Protein AF-A0A7Y7H7S5-F1 (afdb_monomer)

pLDDT: mean 79.55, std 15.32, range [30.56, 96.38]

Mean predicted aligned error: 11.28 Å

Nearest PDB structures (foldseek):
  8wqk-assembly3_C  TM=4.161E-01  e=6.673E+00  Porcine epidemic diarrhea virus
  5epw-asse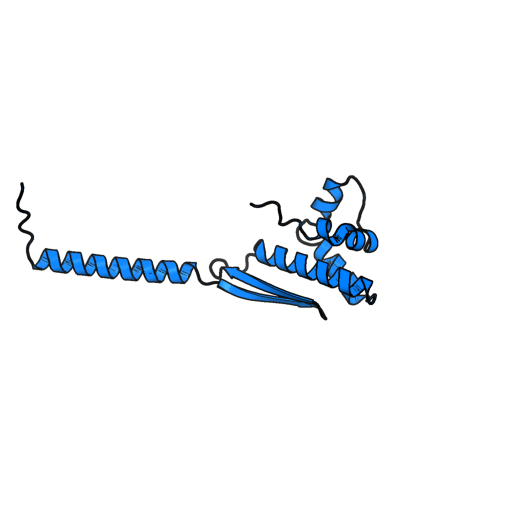mbly1_B  TM=3.275E-01  e=4.172E+00  Human coronavirus NL63
  8wqk-assembly3_E  TM=3.686E-01  e=9.489E+00  Porcine epidemic diarrhea virus

Sequence (132 aa):
MPKIIMNERKWTLTVILLIALGIGIYNLINCINKRSMQTVSFKNCTENYYYSTQWPGMEGDEDHAAKGRLARCLCQSYLQKPDTAISRKIMEIYNSDGRRILFNTSHNKNYNKLDSIIKYRKMAFDTLALYD

Foldseek 3Di:
DDDPPDDPVRVVVVVVVVVVVVVVVVVVVVLQPDWDWDWDDDDPFIFIFTDGPPDPPPPDPRVLLRLLSSLLVLLVVCVVPNDPVSLVSNLVNLPPDCLLVVLCVVPVDRQSDSVSCSVCSCSSRVVSPPDD

Solvent-accessible surface area (backbone atoms only — not comparable to full-atom values): 7833 Å² total; per-residue (Å²): 131,88,78,81,84,69,55,69,74,57,52,53,51,52,52,51,50,53,52,53,50,51,53,51,51,53,55,50,54,58,60,67,67,41,60,44,81,46,76,53,70,58,93,95,29,74,30,76,42,65,44,62,65,83,52,84,87,62,87,43,73,55,55,55,46,38,53,21,53,36,39,44,46,41,44,53,50,34,74,77,51,77,42,75,67,51,52,50,51,41,51,52,60,39,69,36,92,57,35,48,53,58,50,32,68,76,60,86,45,90,54,92,44,68,70,49,39,53,72,41,30,63,72,55,35,51,76,71,80,78,76,129

Secondary structure (DSSP, 8-state):
-------HHHHHHHHHHHHHHHHHHHHHHHHHT-EEEEEEEETTEEEEEEEETTSTT---HHHHHHHHHHHHHHHHHHHHS--HHHHHHHHHHHHSTTHHHHHHHTTTS---SHHHHHHTHHHHH-TTTT--

Structure (mmCIF, N/CA/C/O backbone):
data_AF-A0A7Y7H7S5-F1
#
_entry.id   AF-A0A7Y7H7S5-F1
#
loop_
_atom_site.group_PDB
_atom_site.id
_atom_site.type_symbol
_atom_site.label_atom_id
_atom_site.label_alt_id
_atom_site.label_comp_id
_atom_site.label_asym_id
_atom_site.label_entity_id
_atom_site.label_seq_id
_atom_site.pdbx_PDB_ins_code
_atom_site.Cartn_x
_atom_site.Cartn_y
_atom_site.Cartn_z
_atom_site.occupancy
_atom_site.B_iso_or_equiv
_atom_site.auth_seq_id
_atom_site.auth_comp_id
_atom_site.auth_asym_id
_atom_site.auth_atom_id
_atom_site.pdbx_PDB_model_num
ATOM 1 N N . MET A 1 1 ? 15.977 -7.874 -65.220 1.00 45.06 1 MET A N 1
ATOM 2 C CA . MET A 1 1 ? 16.238 -7.624 -63.784 1.00 45.06 1 MET A CA 1
ATOM 3 C C . MET A 1 1 ? 17.499 -6.779 -63.672 1.00 45.06 1 MET A C 1
ATOM 5 O O . MET A 1 1 ? 18.516 -7.215 -64.202 1.00 45.06 1 MET A O 1
ATOM 9 N N . PRO A 1 2 ? 17.457 -5.566 -63.097 1.00 47.72 2 PRO A N 1
ATOM 10 C CA . PRO A 1 2 ? 18.648 -4.728 -63.000 1.00 47.72 2 PRO A CA 1
ATOM 11 C C . PRO A 1 2 ? 19.670 -5.372 -62.054 1.00 47.72 2 PRO A C 1
ATOM 13 O O . PRO A 1 2 ? 19.378 -5.645 -60.891 1.00 47.72 2 PRO A O 1
ATOM 16 N N . LYS A 1 3 ? 20.872 -5.638 -62.575 1.00 52.44 3 LYS A N 1
ATOM 17 C CA . LYS A 1 3 ? 22.015 -6.133 -61.805 1.00 52.44 3 LYS A CA 1
ATOM 18 C C . LYS A 1 3 ? 22.611 -4.935 -61.070 1.00 52.44 3 LYS A C 1
ATOM 20 O O . LYS A 1 3 ? 23.295 -4.114 -61.677 1.00 52.44 3 LYS A O 1
ATOM 25 N N . ILE A 1 4 ? 22.298 -4.792 -59.786 1.00 62.56 4 ILE A N 1
ATOM 26 C CA . ILE A 1 4 ? 22.869 -3.737 -58.945 1.00 62.56 4 ILE A CA 1
ATOM 27 C C . ILE A 1 4 ? 24.343 -4.093 -58.711 1.00 62.56 4 ILE A C 1
ATOM 29 O O . ILE A 1 4 ? 24.669 -4.881 -57.828 1.00 62.56 4 ILE A O 1
ATOM 33 N N . ILE A 1 5 ? 25.244 -3.559 -59.538 1.00 63.38 5 ILE A N 1
ATOM 34 C CA . ILE A 1 5 ? 26.691 -3.654 -59.315 1.00 63.38 5 ILE A CA 1
ATOM 35 C C . ILE A 1 5 ? 27.044 -2.553 -58.318 1.00 63.38 5 ILE A C 1
ATOM 37 O O . ILE A 1 5 ? 27.295 -1.405 -58.684 1.00 63.38 5 ILE A O 1
ATOM 41 N N . MET A 1 6 ? 26.969 -2.884 -57.031 1.00 59.47 6 MET A N 1
ATOM 42 C CA . MET A 1 6 ? 27.305 -1.952 -55.964 1.00 59.47 6 MET A CA 1
ATOM 43 C C . MET A 1 6 ? 28.796 -2.068 -55.638 1.00 59.47 6 MET A C 1
ATOM 45 O O . MET A 1 6 ? 29.301 -3.161 -55.410 1.00 59.47 6 MET A O 1
ATOM 49 N N . ASN A 1 7 ? 29.504 -0.937 -55.650 1.00 76.06 7 ASN A N 1
ATOM 50 C CA . ASN A 1 7 ? 30.938 -0.866 -55.355 1.00 76.06 7 ASN A CA 1
ATOM 51 C C . ASN A 1 7 ? 31.226 -1.472 -53.965 1.00 76.06 7 ASN A C 1
ATOM 53 O O . ASN A 1 7 ? 30.544 -1.117 -53.003 1.00 76.06 7 ASN A O 1
ATOM 57 N N . GLU A 1 8 ? 32.231 -2.344 -53.851 1.00 73.88 8 GLU A N 1
ATOM 58 C CA . GLU A 1 8 ? 32.590 -3.058 -52.613 1.00 73.88 8 GLU A CA 1
ATOM 59 C C . GLU A 1 8 ? 32.760 -2.114 -51.413 1.00 73.88 8 GLU A C 1
ATOM 61 O O . GLU A 1 8 ? 32.308 -2.423 -50.312 1.00 73.88 8 GLU A O 1
ATOM 66 N N . ARG A 1 9 ? 33.313 -0.910 -51.634 1.00 76.56 9 ARG A N 1
ATOM 67 C CA . ARG A 1 9 ? 33.439 0.131 -50.594 1.00 76.56 9 ARG A CA 1
ATOM 68 C C . ARG A 1 9 ? 32.094 0.695 -50.127 1.00 76.56 9 ARG A C 1
ATOM 70 O O . ARG A 1 9 ? 31.958 1.086 -48.976 1.00 76.56 9 ARG A O 1
ATOM 77 N N . LYS A 1 10 ? 31.096 0.767 -51.011 1.00 79.06 10 LYS A N 1
ATOM 78 C CA . LYS A 1 10 ? 29.740 1.220 -50.659 1.00 79.06 10 LYS A CA 1
ATOM 79 C C . LYS A 1 10 ? 28.991 0.130 -49.894 1.00 79.06 10 LYS A C 1
ATOM 81 O O . LYS A 1 10 ? 28.303 0.446 -48.934 1.00 79.06 10 LYS A O 1
ATOM 86 N N . TRP A 1 11 ? 29.174 -1.137 -50.274 1.00 81.75 11 TRP A N 1
ATOM 87 C CA . TRP A 1 11 ? 28.541 -2.273 -49.600 1.00 81.75 11 TRP A CA 1
ATOM 88 C C . TRP A 1 11 ? 29.066 -2.461 -48.172 1.00 81.75 11 TRP A C 1
ATOM 90 O O . TRP A 1 11 ? 28.271 -2.588 -47.243 1.00 81.75 11 TRP A O 1
ATOM 100 N N . THR A 1 12 ? 30.384 -2.375 -47.968 1.00 85.50 12 THR A N 1
ATOM 101 C CA . THR A 1 12 ? 30.979 -2.433 -46.621 1.00 85.50 12 THR A CA 1
ATOM 102 C C . THR A 1 12 ? 30.502 -1.290 -45.726 1.00 85.50 12 THR A C 1
ATOM 104 O O . THR A 1 12 ? 30.137 -1.536 -44.578 1.00 85.50 12 THR A O 1
ATOM 107 N N . LEU A 1 13 ? 30.405 -0.062 -46.248 1.00 87.31 13 LEU A N 1
ATOM 108 C CA . LEU A 1 13 ? 29.851 1.075 -45.503 1.00 87.31 13 LEU A CA 1
ATOM 109 C C . LEU A 1 13 ? 28.378 0.869 -45.120 1.00 87.31 13 LEU A C 1
ATOM 111 O O . LEU A 1 13 ? 28.003 1.155 -43.984 1.00 87.31 13 LEU A O 1
ATOM 115 N N . THR A 1 14 ? 27.550 0.341 -46.026 1.00 87.50 14 THR A N 1
ATOM 116 C CA . THR A 1 14 ? 26.144 0.030 -45.724 1.00 87.50 14 THR A CA 1
ATOM 117 C C . THR A 1 14 ? 26.024 -1.018 -44.618 1.00 87.50 14 THR A C 1
ATOM 119 O O . THR A 1 14 ? 25.224 -0.843 -43.702 1.00 87.50 14 THR A O 1
ATOM 122 N N . VAL A 1 15 ? 26.838 -2.077 -44.654 1.00 89.75 15 VAL A N 1
ATOM 123 C CA . VAL A 1 15 ? 26.828 -3.128 -43.624 1.00 89.75 15 VAL A CA 1
ATOM 124 C C . VAL A 1 15 ? 27.263 -2.577 -42.261 1.00 89.75 15 VAL A C 1
ATOM 126 O O . VAL A 1 15 ? 26.596 -2.839 -41.262 1.00 89.75 15 VAL A O 1
ATOM 129 N N . ILE A 1 16 ? 28.320 -1.760 -42.208 1.00 91.25 16 ILE A N 1
ATOM 130 C CA . ILE A 1 16 ? 28.782 -1.127 -40.959 1.00 91.25 16 ILE A CA 1
ATOM 131 C C . ILE A 1 16 ? 27.695 -0.217 -40.370 1.00 91.25 16 ILE A C 1
ATOM 133 O O . ILE A 1 16 ? 27.451 -0.257 -39.164 1.00 91.25 16 ILE A O 1
ATOM 137 N N . LEU A 1 17 ? 27.006 0.563 -41.210 1.00 92.00 17 LEU A N 1
ATOM 138 C CA . LEU A 1 17 ? 25.916 1.436 -40.771 1.00 92.00 17 LEU A CA 1
ATOM 139 C C . LEU A 1 17 ? 24.754 0.634 -40.162 1.00 92.00 17 LEU A C 1
ATOM 141 O O . LEU A 1 17 ? 24.225 1.013 -39.119 1.00 92.00 17 LEU A O 1
ATOM 145 N N . LEU A 1 18 ? 24.383 -0.492 -40.781 1.00 91.19 18 LEU A N 1
ATOM 146 C CA . LEU A 1 18 ? 23.328 -1.375 -40.273 1.00 91.19 18 LEU A CA 1
ATOM 147 C C . LEU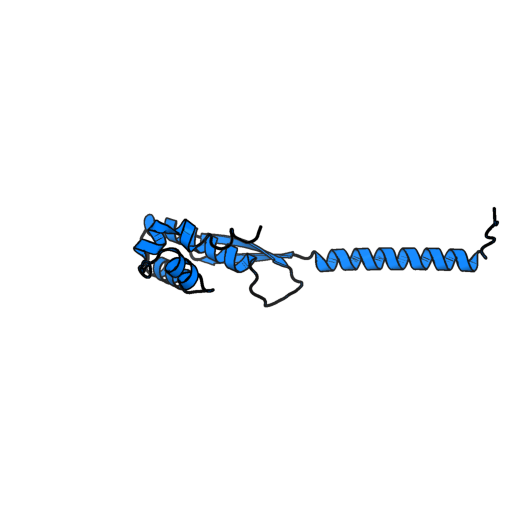 A 1 18 ? 23.705 -2.006 -38.929 1.00 91.19 18 LEU A C 1
ATOM 149 O O . LEU A 1 18 ? 22.868 -2.067 -38.030 1.00 91.19 18 LEU A O 1
ATOM 153 N N . ILE A 1 19 ? 24.962 -2.424 -38.763 1.00 92.25 19 ILE A N 1
ATOM 154 C CA . ILE A 1 19 ? 25.462 -2.966 -37.492 1.00 92.25 19 ILE A CA 1
ATOM 155 C C . ILE A 1 19 ? 25.431 -1.888 -36.402 1.00 92.25 19 ILE A C 1
ATOM 157 O O . ILE A 1 19 ? 24.930 -2.136 -35.306 1.00 92.25 19 ILE A O 1
ATOM 161 N N . ALA A 1 20 ? 25.908 -0.677 -36.704 1.00 93.06 20 A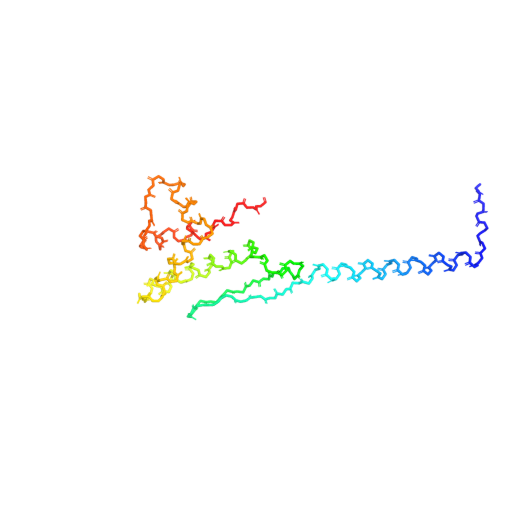LA A N 1
ATOM 162 C CA . ALA A 1 20 ? 25.895 0.439 -35.761 1.00 93.06 20 ALA A CA 1
ATOM 163 C C . ALA A 1 20 ? 24.464 0.816 -35.334 1.00 93.06 20 ALA A C 1
ATOM 165 O O . ALA A 1 20 ? 24.208 1.018 -34.147 1.00 93.06 20 ALA A O 1
ATOM 166 N N . LEU A 1 21 ? 23.518 0.840 -36.279 1.00 92.38 21 LEU A N 1
ATOM 167 C CA . LEU A 1 21 ? 22.097 1.060 -35.998 1.00 92.38 21 LEU A CA 1
ATOM 168 C C . LEU A 1 21 ? 21.507 -0.053 -35.126 1.00 92.38 21 LEU A C 1
ATOM 170 O O . LEU A 1 21 ? 20.815 0.245 -34.155 1.00 92.38 21 LEU A O 1
ATOM 174 N N . GLY A 1 22 ? 21.813 -1.318 -35.422 1.00 91.69 22 GLY A N 1
ATOM 175 C CA . GLY A 1 22 ? 21.355 -2.458 -34.625 1.00 91.69 22 GLY A CA 1
ATOM 176 C C . GLY A 1 22 ? 21.836 -2.391 -33.173 1.00 91.69 22 GLY A C 1
ATOM 177 O O . GLY A 1 22 ? 21.038 -2.547 -32.249 1.00 91.69 22 GLY A O 1
ATOM 178 N N . ILE A 1 23 ? 23.119 -2.079 -32.961 1.00 92.25 23 ILE A N 1
ATOM 179 C CA . ILE A 1 23 ? 23.701 -1.898 -31.620 1.00 92.25 23 ILE A CA 1
ATOM 180 C C . ILE A 1 23 ? 23.064 -0.699 -30.905 1.00 92.25 23 ILE A C 1
ATOM 182 O O . ILE A 1 23 ? 22.749 -0.782 -29.716 1.00 92.25 23 ILE A O 1
ATOM 186 N N . GLY A 1 24 ? 22.843 0.408 -31.620 1.00 89.69 24 GLY A N 1
ATOM 187 C CA . GLY A 1 24 ? 22.181 1.596 -31.081 1.00 89.69 24 GLY A CA 1
ATOM 188 C C . GLY A 1 24 ? 20.764 1.301 -30.587 1.00 8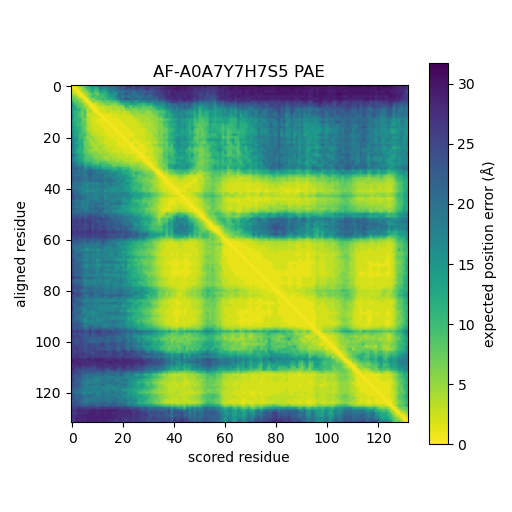9.69 24 GLY A C 1
ATOM 189 O O . GLY A 1 24 ? 20.432 1.627 -29.448 1.00 89.69 24 GLY A O 1
ATOM 190 N N . ILE A 1 25 ? 19.954 0.621 -31.403 1.00 86.94 25 ILE A N 1
ATOM 191 C CA . ILE A 1 25 ? 18.578 0.233 -31.056 1.00 86.94 25 ILE A CA 1
ATOM 192 C C . ILE A 1 25 ? 18.570 -0.738 -29.868 1.00 86.94 25 ILE A C 1
ATOM 194 O O . ILE A 1 25 ? 17.794 -0.550 -28.933 1.00 86.94 25 ILE A O 1
ATOM 198 N N . TYR A 1 26 ? 19.456 -1.737 -29.859 1.00 86.06 26 TYR A N 1
ATOM 199 C CA . TYR A 1 26 ? 19.559 -2.699 -28.759 1.00 86.06 26 TYR A CA 1
ATOM 200 C C . TYR A 1 26 ? 19.875 -2.019 -27.417 1.00 86.06 26 TYR A C 1
ATOM 202 O O . TYR A 1 26 ? 19.201 -2.262 -26.412 1.00 86.06 26 TYR A O 1
ATOM 210 N N . ASN A 1 27 ? 20.857 -1.114 -27.402 1.00 83.44 27 ASN A N 1
ATOM 211 C CA . ASN A 1 27 ? 21.211 -0.363 -26.198 1.00 83.44 27 ASN A CA 1
ATOM 212 C C . ASN A 1 27 ? 20.088 0.585 -25.752 1.00 83.44 27 ASN A C 1
ATOM 214 O O . ASN A 1 27 ? 19.857 0.730 -24.551 1.00 83.44 27 ASN A O 1
ATOM 218 N N . LEU A 1 28 ? 19.361 1.191 -26.697 1.00 76.12 28 LEU A N 1
ATOM 219 C CA . LEU A 1 28 ? 18.217 2.054 -26.403 1.00 76.12 28 LEU A CA 1
ATOM 220 C C . LEU A 1 28 ? 17.083 1.270 -25.719 1.00 76.12 28 LEU A C 1
ATOM 222 O O . LEU A 1 28 ? 16.600 1.694 -24.671 1.00 76.12 28 LEU A O 1
ATOM 226 N N . ILE A 1 29 ? 16.711 0.100 -26.253 1.00 76.31 29 ILE A N 1
ATOM 227 C CA . ILE A 1 29 ? 15.673 -0.774 -25.676 1.00 76.31 29 ILE A CA 1
ATOM 228 C C . ILE A 1 29 ? 16.057 -1.212 -24.257 1.00 76.31 29 ILE A C 1
ATOM 230 O O . ILE A 1 29 ? 15.237 -1.145 -23.339 1.00 76.31 29 ILE A O 1
ATOM 234 N N . ASN A 1 30 ? 17.314 -1.609 -24.044 1.00 76.31 30 ASN A N 1
ATOM 235 C CA . ASN A 1 30 ? 17.788 -2.007 -22.719 1.00 76.31 30 ASN A CA 1
ATOM 236 C C . ASN A 1 30 ? 17.817 -0.849 -21.716 1.00 76.31 30 ASN A C 1
ATOM 238 O O . ASN A 1 30 ? 17.652 -1.085 -20.523 1.00 76.31 30 ASN A O 1
ATOM 242 N N . CYS A 1 31 ? 18.021 0.389 -22.168 1.00 67.31 31 CYS A N 1
ATOM 243 C CA . CYS A 1 31 ? 17.960 1.561 -21.298 1.00 67.31 31 CYS A CA 1
ATOM 244 C C . CYS A 1 31 ? 16.514 1.881 -20.882 1.00 67.31 31 CYS A C 1
ATOM 246 O O . CYS A 1 31 ? 16.262 2.137 -19.707 1.00 67.31 31 CYS A O 1
ATOM 248 N N . ILE A 1 32 ? 15.563 1.787 -21.822 1.00 64.56 32 ILE A N 1
ATOM 249 C CA . ILE A 1 32 ? 14.130 2.036 -21.583 1.00 64.56 32 ILE A CA 1
ATOM 250 C C . ILE A 1 32 ? 13.536 1.012 -20.604 1.00 64.56 32 ILE A C 1
ATOM 252 O O . ILE A 1 32 ? 12.722 1.358 -19.755 1.00 64.56 32 ILE A O 1
ATOM 256 N N . ASN A 1 33 ? 13.977 -0.245 -20.669 1.00 65.31 33 ASN A N 1
ATOM 257 C CA . ASN A 1 33 ? 13.418 -1.324 -19.851 1.00 65.31 33 ASN A CA 1
ATOM 258 C C . ASN A 1 33 ? 14.053 -1.470 -18.460 1.00 65.31 33 ASN A C 1
ATOM 260 O O . ASN A 1 33 ? 13.735 -2.424 -17.743 1.00 65.31 33 ASN A O 1
ATOM 264 N N . LYS A 1 34 ? 14.942 -0.559 -18.041 1.00 67.31 34 LYS A N 1
ATOM 265 C CA . LYS A 1 34 ? 15.497 -0.609 -16.685 1.00 67.31 34 LYS A CA 1
ATOM 266 C C . LYS A 1 34 ? 14.406 -0.296 -15.665 1.00 67.31 34 LYS A C 1
ATOM 268 O O . LYS A 1 34 ? 13.916 0.824 -15.546 1.00 67.31 34 LYS A O 1
ATOM 273 N N . ARG A 1 35 ? 14.037 -1.321 -14.902 1.00 70.69 35 ARG A N 1
ATOM 274 C CA . ARG A 1 35 ? 13.169 -1.199 -13.734 1.00 70.69 35 ARG A CA 1
ATOM 275 C C . ARG A 1 35 ? 14.014 -1.327 -12.481 1.00 70.69 35 ARG A C 1
ATOM 277 O O . ARG A 1 35 ? 14.831 -2.240 -12.377 1.00 70.69 35 ARG A O 1
ATOM 284 N N . SER A 1 36 ? 13.804 -0.424 -11.533 1.00 75.50 36 SER A N 1
ATOM 285 C CA . SER A 1 36 ? 14.376 -0.545 -10.197 1.00 75.50 36 SER A CA 1
ATOM 286 C C . SER A 1 36 ? 13.336 -1.152 -9.276 1.00 75.50 36 SER A C 1
ATOM 288 O O . SER A 1 36 ? 12.168 -0.769 -9.316 1.00 75.50 36 SER A O 1
ATOM 290 N N . MET A 1 37 ? 13.768 -2.081 -8.431 1.00 83.31 37 MET A N 1
ATOM 291 C CA . MET A 1 37 ? 12.947 -2.545 -7.324 1.00 83.31 37 MET A CA 1
ATOM 292 C C . MET A 1 37 ? 12.919 -1.456 -6.253 1.00 83.31 37 MET A C 1
ATOM 294 O O . MET A 1 37 ? 13.955 -0.879 -5.921 1.00 83.31 37 MET A O 1
ATOM 298 N N . GLN A 1 38 ? 11.731 -1.179 -5.742 1.00 84.38 38 GLN A N 1
ATOM 299 C CA . GLN A 1 38 ? 11.471 -0.304 -4.613 1.00 84.38 38 GLN A CA 1
ATOM 300 C C . GLN A 1 38 ? 10.709 -1.085 -3.549 1.00 84.38 38 GLN A C 1
ATOM 302 O O . GLN A 1 38 ? 9.979 -2.039 -3.843 1.00 84.38 38 GLN A O 1
ATOM 307 N N . THR A 1 39 ? 10.881 -0.664 -2.303 1.00 88.75 39 THR A N 1
ATOM 308 C CA . THR A 1 39 ? 10.251 -1.296 -1.150 1.00 88.75 39 THR A CA 1
ATOM 309 C C . THR A 1 39 ? 9.575 -0.232 -0.309 1.00 88.75 39 THR A C 1
ATOM 311 O O . THR A 1 39 ? 10.208 0.725 0.132 1.00 88.75 39 THR A O 1
ATOM 314 N N . VAL A 1 40 ? 8.292 -0.435 -0.037 1.00 89.25 40 VAL A N 1
ATOM 315 C CA . VAL A 1 40 ? 7.530 0.331 0.945 1.00 89.25 40 VAL A CA 1
ATOM 316 C C . VAL A 1 40 ? 7.228 -0.596 2.113 1.00 89.25 40 VAL A C 1
ATOM 318 O O . VAL A 1 40 ? 6.641 -1.662 1.943 1.00 89.25 40 VAL A O 1
ATOM 321 N N . SER A 1 41 ? 7.642 -0.205 3.316 1.00 94.19 41 SER A N 1
ATOM 322 C CA . SER A 1 41 ? 7.462 -1.019 4.514 1.00 94.19 41 SER A CA 1
ATOM 323 C C . SER A 1 41 ? 7.000 -0.193 5.706 1.00 94.19 41 SER A C 1
ATOM 325 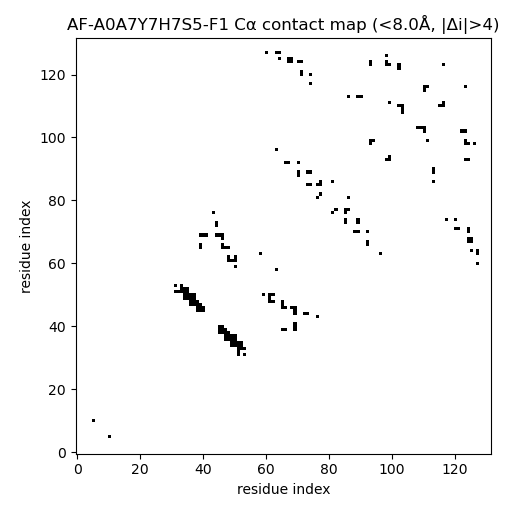O O . SER A 1 41 ? 7.310 0.990 5.855 1.00 94.19 41 SER A O 1
ATOM 327 N N . PHE A 1 42 ? 6.218 -0.836 6.566 1.00 96.25 42 PHE A N 1
ATOM 328 C CA . PHE A 1 42 ? 5.828 -0.301 7.858 1.00 96.25 42 PHE A CA 1
ATOM 329 C C . PHE A 1 42 ? 5.501 -1.450 8.813 1.00 96.25 42 PHE A C 1
ATOM 331 O O . PHE A 1 42 ? 4.582 -2.237 8.575 1.00 96.25 42 PHE A O 1
ATOM 338 N N . LYS A 1 43 ? 6.237 -1.527 9.927 1.00 93.31 43 LYS A N 1
ATOM 339 C CA . LYS A 1 43 ? 6.146 -2.624 10.904 1.00 93.31 43 LYS A CA 1
ATOM 340 C C . LYS A 1 43 ? 6.294 -4.000 10.242 1.00 93.31 43 LYS A C 1
ATOM 342 O O . LYS A 1 43 ? 7.342 -4.291 9.687 1.00 93.31 43 LYS A O 1
ATOM 347 N N . ASN A 1 44 ? 5.268 -4.843 10.338 1.00 92.00 44 ASN A N 1
ATOM 348 C CA . ASN A 1 44 ? 5.242 -6.206 9.817 1.00 92.00 44 ASN A CA 1
ATOM 349 C C . ASN A 1 44 ? 4.719 -6.301 8.376 1.00 92.00 44 ASN A C 1
ATOM 351 O O . ASN A 1 44 ? 4.575 -7.406 7.865 1.00 92.00 44 ASN A O 1
ATOM 355 N N . CYS A 1 45 ? 4.422 -5.169 7.736 1.00 94.69 45 CYS A N 1
ATOM 356 C CA . CYS A 1 45 ? 3.949 -5.118 6.361 1.00 94.69 45 CYS A CA 1
ATOM 357 C C . CYS A 1 45 ? 5.044 -4.556 5.458 1.00 94.69 45 CYS A C 1
ATOM 359 O O . CYS A 1 45 ? 5.547 -3.458 5.703 1.00 94.69 45 CYS A O 1
ATOM 361 N N . THR A 1 46 ? 5.381 -5.298 4.407 1.00 93.94 46 THR A N 1
ATOM 362 C CA . THR A 1 46 ? 6.394 -4.923 3.418 1.00 93.94 46 THR A CA 1
ATOM 363 C C . THR A 1 46 ? 5.864 -5.254 2.037 1.00 93.94 46 THR A C 1
ATOM 365 O O . THR A 1 46 ? 5.472 -6.388 1.780 1.00 93.94 46 THR A O 1
ATOM 368 N N . GLU A 1 47 ? 5.880 -4.268 1.154 1.00 89.00 47 GLU A N 1
ATOM 369 C CA . GLU A 1 47 ? 5.469 -4.390 -0.235 1.00 89.00 47 GLU A CA 1
ATOM 370 C C . GLU A 1 47 ? 6.633 -4.005 -1.131 1.00 89.00 47 GLU A C 1
ATOM 372 O O . GLU A 1 47 ? 7.256 -2.955 -0.960 1.00 89.00 47 GLU A O 1
ATOM 377 N N . ASN A 1 48 ? 6.902 -4.857 -2.111 1.00 86.94 48 ASN A N 1
ATOM 378 C CA . ASN A 1 48 ? 7.876 -4.580 -3.147 1.00 86.94 48 ASN A CA 1
ATOM 379 C C . ASN A 1 48 ? 7.140 -4.223 -4.433 1.00 86.94 48 ASN A C 1
ATOM 381 O O . ASN A 1 48 ? 6.110 -4.818 -4.760 1.00 86.94 48 ASN A O 1
ATOM 385 N N . TYR A 1 49 ? 7.677 -3.268 -5.175 1.00 83.00 49 TYR A N 1
ATOM 386 C CA . TYR A 1 49 ? 7.193 -2.931 -6.504 1.00 83.00 49 TYR A CA 1
ATOM 387 C C . TYR A 1 49 ? 8.368 -2.566 -7.399 1.00 83.00 49 TYR A C 1
ATOM 389 O O . TYR A 1 49 ? 9.439 -2.189 -6.932 1.00 83.00 49 TYR A O 1
ATOM 397 N N . TYR A 1 50 ? 8.180 -2.738 -8.697 1.00 76.69 50 TYR A N 1
ATOM 398 C CA . TYR A 1 50 ? 9.136 -2.278 -9.689 1.00 76.69 50 TYR A CA 1
ATOM 399 C C . TYR A 1 50 ? 8.636 -0.957 -10.228 1.00 76.69 50 TYR A C 1
ATOM 401 O O . TYR A 1 50 ? 7.437 -0.822 -10.430 1.00 76.69 50 TYR A O 1
ATOM 409 N N . TYR A 1 51 ? 9.548 -0.022 -10.452 1.00 73.50 51 TYR A N 1
ATOM 410 C CA . TYR A 1 51 ? 9.234 1.250 -11.077 1.00 73.50 51 TYR A CA 1
ATOM 411 C C . TYR A 1 51 ? 10.249 1.563 -12.180 1.00 73.50 51 TYR A C 1
ATOM 413 O O . TYR A 1 51 ? 11.436 1.219 -12.077 1.00 73.50 51 TYR A O 1
ATOM 421 N N . SER A 1 52 ? 9.765 2.156 -13.273 1.00 63.38 52 SER A N 1
ATOM 422 C CA . SER A 1 52 ? 10.598 2.515 -14.424 1.00 63.38 52 SER A CA 1
ATOM 423 C C . SER A 1 52 ? 11.573 3.628 -14.059 1.00 63.38 52 SER A C 1
ATOM 425 O O . SER A 1 52 ? 11.156 4.745 -13.775 1.00 63.38 52 SER A O 1
ATOM 427 N N . THR A 1 53 ? 12.884 3.386 -14.165 1.00 61.25 53 THR A N 1
ATOM 428 C CA . THR A 1 53 ? 13.903 4.418 -13.888 1.00 61.25 53 THR A CA 1
ATOM 429 C C . THR A 1 53 ? 13.915 5.555 -14.913 1.00 61.25 53 THR A C 1
ATOM 431 O O . THR A 1 53 ? 14.757 6.444 -14.824 1.00 61.25 53 THR A O 1
ATOM 434 N N . GLN A 1 54 ? 13.029 5.520 -15.912 1.00 56.34 54 GLN A N 1
ATOM 435 C CA . GLN A 1 54 ? 12.935 6.526 -16.963 1.00 56.34 54 GLN A CA 1
ATOM 436 C C . GLN A 1 54 ? 12.387 7.872 -16.455 1.00 56.34 54 GLN A C 1
ATOM 438 O O . GLN A 1 54 ? 12.691 8.898 -17.057 1.00 56.34 54 GLN A O 1
ATOM 443 N N . TRP A 1 55 ? 11.642 7.894 -15.340 1.00 58.75 55 TRP A N 1
ATOM 444 C CA . TRP A 1 55 ? 10.979 9.110 -14.832 1.00 58.75 55 TRP A CA 1
ATOM 445 C C . TRP A 1 55 ? 11.223 9.369 -13.334 1.00 58.75 55 TRP A C 1
ATOM 447 O O . TRP A 1 55 ? 10.263 9.334 -12.554 1.00 58.75 55 TRP A O 1
ATOM 457 N N . PRO A 1 56 ? 12.488 9.519 -12.878 1.00 53.53 56 PRO A N 1
ATOM 458 C CA . PRO A 1 56 ? 12.838 9.646 -11.456 1.00 53.53 56 PRO A CA 1
ATOM 459 C C . PRO A 1 56 ? 12.069 10.790 -10.794 1.00 53.53 56 PRO A C 1
ATOM 461 O O . PRO A 1 56 ? 12.189 11.938 -11.209 1.00 53.53 56 PRO A O 1
ATOM 464 N N . GLY A 1 57 ? 11.275 10.468 -9.768 1.00 54.28 57 GLY A N 1
ATOM 465 C CA . GLY A 1 57 ? 10.524 11.447 -8.973 1.00 54.28 57 GLY A CA 1
ATOM 466 C C . GLY A 1 57 ? 9.056 11.658 -9.359 1.00 54.28 57 GLY A C 1
ATOM 467 O O . GLY A 1 57 ? 8.376 12.411 -8.668 1.00 54.28 57 GLY A O 1
ATOM 468 N N . MET A 1 58 ? 8.535 10.990 -10.394 1.00 55.91 58 MET A N 1
ATOM 469 C CA . MET A 1 58 ? 7.084 10.811 -10.521 1.00 55.91 58 MET A CA 1
ATOM 470 C C . MET A 1 58 ? 6.663 9.625 -9.650 1.00 55.91 58 MET A C 1
ATOM 472 O O . MET A 1 58 ? 7.036 8.490 -9.949 1.00 55.91 58 MET A O 1
ATOM 476 N N . GLU A 1 59 ? 5.907 9.879 -8.574 1.00 60.91 59 GLU A N 1
ATOM 477 C CA . GLU A 1 59 ? 5.124 8.820 -7.923 1.00 60.91 59 GLU A CA 1
ATOM 478 C C . GLU A 1 59 ? 4.171 8.259 -8.986 1.00 60.91 59 GLU A C 1
ATOM 480 O O . GLU A 1 59 ? 3.245 8.933 -9.429 1.00 60.91 59 GLU A O 1
ATOM 485 N N . GLY A 1 60 ? 4.494 7.073 -9.499 1.00 66.69 60 GLY A N 1
ATOM 486 C CA . GLY A 1 60 ? 3.684 6.393 -10.499 1.00 66.69 60 GLY A CA 1
ATOM 487 C C . GLY A 1 60 ? 2.562 5.588 -9.854 1.00 66.69 60 GLY A C 1
ATOM 488 O O . GLY A 1 60 ? 2.588 5.288 -8.657 1.00 66.69 60 GLY A O 1
ATOM 489 N N . ASP A 1 61 ? 1.619 5.143 -10.680 1.00 74.75 61 ASP A N 1
ATOM 490 C CA . ASP A 1 61 ? 0.516 4.257 -10.284 1.00 74.75 61 ASP A CA 1
ATOM 491 C C .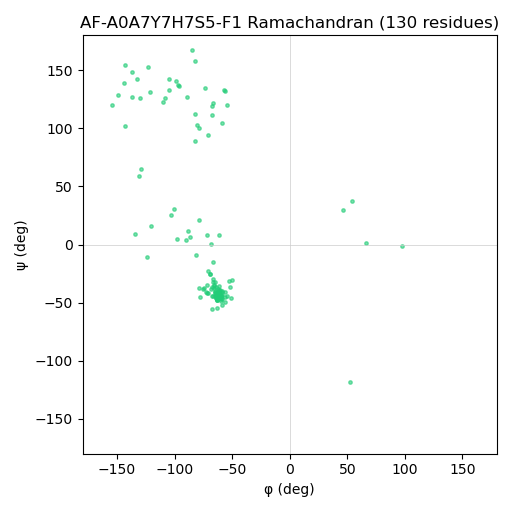 ASP A 1 61 ? 0.990 3.014 -9.509 1.00 74.75 61 ASP A C 1
ATOM 493 O O . ASP A 1 61 ? 0.299 2.523 -8.617 1.00 74.75 61 ASP A O 1
ATOM 497 N N . GLU A 1 62 ? 2.203 2.533 -9.789 1.00 79.38 62 GLU A N 1
ATOM 498 C CA . GLU A 1 62 ? 2.844 1.404 -9.108 1.00 79.38 62 GLU A CA 1
ATOM 499 C C . GLU A 1 62 ? 3.133 1.683 -7.621 1.00 79.38 62 GLU A C 1
ATOM 501 O O . GLU A 1 62 ? 2.902 0.807 -6.779 1.00 79.38 62 GLU A O 1
ATOM 506 N N . ASP A 1 63 ? 3.582 2.897 -7.278 1.00 82.12 63 ASP A N 1
ATOM 507 C CA . ASP A 1 63 ? 3.827 3.310 -5.890 1.00 82.12 63 ASP A CA 1
ATOM 508 C C . ASP A 1 63 ? 2.505 3.489 -5.140 1.00 82.12 63 ASP A C 1
ATOM 510 O O . ASP A 1 63 ? 2.333 2.982 -4.025 1.00 82.12 63 ASP A O 1
ATOM 514 N N . HIS A 1 64 ? 1.508 4.096 -5.789 1.00 83.38 64 HIS A N 1
ATOM 515 C CA . HIS A 1 64 ? 0.158 4.139 -5.242 1.00 83.38 64 HIS A CA 1
ATOM 516 C C . HIS A 1 64 ? -0.383 2.710 -5.027 1.00 83.38 64 HIS A C 1
ATOM 518 O O . HIS A 1 64 ? -0.967 2.417 -3.978 1.00 83.38 64 HIS A O 1
ATOM 524 N N . ALA A 1 65 ? -0.150 1.769 -5.944 1.00 84.06 65 ALA A N 1
ATOM 525 C CA . ALA A 1 65 ? -0.602 0.383 -5.789 1.00 84.06 65 ALA A CA 1
ATOM 526 C C . ALA A 1 65 ? 0.061 -0.275 -4.580 1.00 84.06 65 ALA A C 1
ATOM 528 O O . ALA A 1 65 ? -0.612 -0.918 -3.769 1.00 84.06 65 ALA A O 1
ATOM 529 N N . ALA A 1 66 ? 1.369 -0.070 -4.432 1.00 88.88 66 ALA A N 1
ATOM 530 C CA . ALA A 1 66 ? 2.142 -0.576 -3.310 1.00 88.88 66 ALA A CA 1
ATOM 531 C C . ALA A 1 66 ? 1.655 0.001 -1.972 1.00 88.88 66 ALA A C 1
ATOM 533 O O . ALA A 1 66 ? 1.390 -0.765 -1.044 1.00 88.88 66 ALA A O 1
ATOM 534 N N . LYS A 1 67 ? 1.430 1.319 -1.878 1.00 90.75 67 LYS A N 1
ATOM 535 C CA . LYS A 1 67 ? 0.848 1.974 -0.690 1.00 90.75 67 LYS A CA 1
ATOM 536 C C . LYS A 1 67 ? -0.541 1.404 -0.351 1.00 90.75 67 LYS A C 1
ATOM 538 O O . LYS A 1 67 ? -0.838 1.161 0.819 1.00 90.75 67 LYS A O 1
ATOM 543 N N . GLY A 1 68 ? -1.374 1.120 -1.356 1.00 91.00 68 GLY A N 1
ATOM 544 C CA . GLY A 1 68 ? -2.684 0.482 -1.173 1.00 91.00 68 GLY A CA 1
ATOM 545 C C . GLY A 1 68 ? -2.589 -0.940 -0.602 1.00 91.00 68 GLY A C 1
ATOM 546 O O . GLY A 1 68 ? -3.253 -1.266 0.387 1.00 91.00 68 GLY A O 1
ATOM 547 N N . ARG A 1 69 ? -1.711 -1.781 -1.165 1.00 92.00 69 ARG A N 1
ATOM 548 C CA . ARG A 1 69 ? -1.455 -3.137 -0.642 1.00 92.00 69 ARG A CA 1
ATOM 549 C C . ARG A 1 69 ? -0.891 -3.103 0.778 1.00 92.00 69 ARG A C 1
ATOM 551 O O . ARG A 1 69 ? -1.394 -3.824 1.645 1.00 92.00 69 ARG A O 1
ATOM 558 N N . LEU A 1 70 ? 0.040 -2.186 1.052 1.00 94.56 70 LEU A N 1
ATOM 559 C CA . LEU A 1 70 ? 0.581 -1.963 2.391 1.00 94.56 70 LEU A CA 1
ATOM 560 C C . LEU A 1 70 ? -0.549 -1.650 3.380 1.00 94.56 70 LEU A C 1
ATOM 562 O O . LEU A 1 70 ? -0.653 -2.292 4.423 1.00 94.56 70 LEU A O 1
ATOM 566 N N . ALA A 1 71 ? -1.443 -0.717 3.041 1.00 94.56 71 ALA A N 1
ATOM 567 C CA . ALA A 1 71 ? -2.570 -0.351 3.896 1.00 94.56 71 ALA A CA 1
ATOM 568 C C . ALA A 1 71 ? -3.526 -1.526 4.161 1.00 94.56 71 ALA A C 1
ATOM 570 O O . ALA A 1 71 ? -4.025 -1.673 5.280 1.00 94.56 71 ALA A O 1
ATOM 571 N N . ARG A 1 72 ? -3.7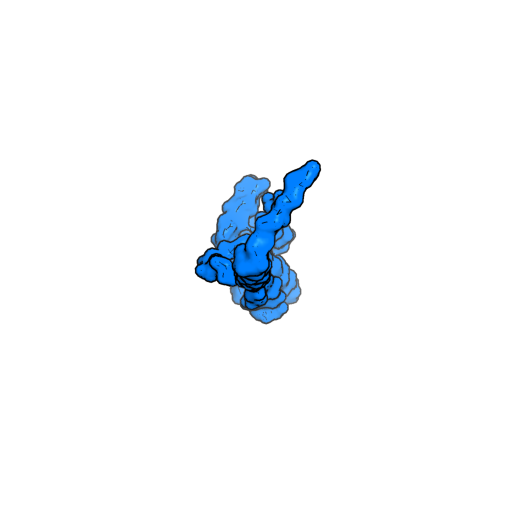48 -2.411 3.180 1.00 93.94 72 ARG A N 1
ATOM 572 C CA . ARG A 1 72 ? -4.541 -3.636 3.376 1.00 93.94 72 ARG A CA 1
ATOM 573 C C . ARG A 1 72 ? -3.891 -4.591 4.376 1.00 93.94 72 ARG A C 1
ATOM 575 O O . ARG A 1 72 ? -4.600 -5.099 5.249 1.00 93.94 72 ARG A O 1
ATOM 582 N N . CYS A 1 73 ? -2.581 -4.807 4.271 1.00 95.31 73 CYS A N 1
ATOM 583 C CA . CYS A 1 73 ? -1.826 -5.591 5.250 1.00 95.31 73 CYS A CA 1
ATOM 584 C C . CYS A 1 73 ? -1.921 -4.953 6.645 1.00 95.31 73 CYS A C 1
ATOM 586 O O . CYS A 1 73 ? -2.249 -5.622 7.625 1.00 95.31 73 CYS A O 1
ATOM 588 N N . LEU A 1 74 ? -1.753 -3.631 6.733 1.00 96.38 74 LEU A N 1
ATOM 589 C CA . LEU A 1 74 ? -1.858 -2.891 7.991 1.00 96.38 74 LEU A CA 1
ATOM 590 C C . LEU A 1 74 ? -3.250 -3.008 8.620 1.00 96.38 74 LEU A C 1
ATOM 592 O O . LEU A 1 74 ? -3.350 -3.192 9.829 1.00 96.38 74 LEU A O 1
ATOM 596 N N . CYS A 1 75 ? -4.321 -2.988 7.823 1.00 95.19 75 CYS A N 1
ATOM 597 C CA . CYS A 1 75 ? -5.676 -3.238 8.320 1.00 95.19 75 CYS A CA 1
ATOM 598 C C . CYS A 1 75 ? -5.812 -4.637 8.940 1.00 95.19 75 CYS A C 1
ATOM 600 O O . CYS A 1 75 ? -6.465 -4.786 9.969 1.00 95.19 75 CYS A O 1
ATOM 602 N N . GLN A 1 76 ? -5.209 -5.668 8.336 1.00 95.25 76 GLN A N 1
ATOM 603 C CA . GLN A 1 76 ? -5.217 -7.026 8.897 1.00 95.25 76 GLN A CA 1
ATOM 604 C C . GLN A 1 76 ? -4.410 -7.100 10.196 1.00 95.25 76 GLN A C 1
ATOM 606 O O . GLN A 1 76 ? -4.887 -7.664 11.176 1.00 95.25 76 GLN A O 1
ATOM 611 N N . SER A 1 77 ? -3.229 -6.481 10.215 1.00 95.06 77 SER A N 1
ATOM 612 C CA . SER A 1 77 ? -2.376 -6.385 11.402 1.00 95.06 77 SER A CA 1
ATOM 613 C C . SER A 1 77 ? -3.104 -5.676 12.554 1.00 95.06 77 SER A C 1
ATOM 615 O O . SER A 1 77 ? -3.136 -6.182 13.673 1.00 95.06 77 SER A O 1
ATOM 617 N N . TYR A 1 78 ? -3.806 -4.573 12.264 1.00 95.12 78 TYR A N 1
ATOM 618 C CA . TYR A 1 78 ? -4.617 -3.841 13.240 1.00 95.12 78 TYR A CA 1
ATOM 619 C C . TYR A 1 78 ? -5.772 -4.677 13.809 1.00 95.12 78 TYR A C 1
ATOM 621 O O . TYR A 1 78 ? -6.042 -4.608 15.005 1.00 95.12 78 TYR A O 1
ATOM 629 N N . LEU A 1 79 ? -6.447 -5.476 12.973 1.00 94.69 79 LEU A N 1
ATOM 630 C CA . LEU A 1 79 ? -7.527 -6.367 13.419 1.00 94.69 79 LEU A CA 1
ATOM 631 C C . LEU A 1 79 ? -7.027 -7.468 14.363 1.00 94.69 79 LEU A C 1
ATOM 633 O O . LEU A 1 79 ? -7.773 -7.895 15.239 1.00 94.69 79 LEU A O 1
ATOM 637 N N . GLN A 1 80 ? -5.788 -7.932 14.186 1.00 94.94 80 GLN A N 1
ATOM 638 C CA . GLN A 1 80 ? -5.170 -8.919 15.076 1.00 94.94 80 GLN A CA 1
ATOM 639 C C . GLN A 1 80 ? -4.685 -8.277 16.376 1.00 94.94 80 GLN A C 1
ATOM 641 O O . GLN A 1 80 ? -4.897 -8.818 17.460 1.00 94.94 80 GLN A O 1
ATOM 646 N N . LYS A 1 81 ? -4.016 -7.127 16.266 1.00 94.62 81 LYS A N 1
ATOM 647 C CA . LYS A 1 81 ? -3.476 -6.384 17.398 1.00 94.62 81 LYS A CA 1
ATOM 648 C C . LYS A 1 81 ? -3.611 -4.882 17.138 1.00 94.62 81 LYS A C 1
ATOM 650 O O . LYS A 1 81 ? -2.790 -4.315 16.411 1.00 94.62 81 LYS A O 1
ATOM 655 N N . PRO A 1 82 ? -4.614 -4.226 17.747 1.00 93.31 82 PRO A N 1
ATOM 656 C CA . PRO A 1 82 ? -4.807 -2.794 17.599 1.00 93.31 82 PRO A CA 1
ATOM 657 C C . PRO A 1 82 ? -3.566 -2.022 18.031 1.00 93.31 82 PRO A C 1
ATOM 659 O O . PRO A 1 82 ? -2.983 -2.270 19.087 1.00 93.31 82 PRO A O 1
ATOM 662 N N . ASP A 1 83 ? -3.165 -1.072 17.196 1.00 94.88 83 ASP A N 1
ATOM 663 C CA . ASP A 1 83 ? -1.944 -0.310 17.392 1.00 94.88 83 ASP A CA 1
ATOM 664 C C . ASP A 1 83 ? -2.099 1.101 16.826 1.00 94.88 83 ASP A C 1
ATOM 666 O O . ASP A 1 83 ? -2.498 1.296 15.675 1.00 94.88 83 ASP A O 1
ATOM 670 N N . THR A 1 84 ? -1.772 2.099 17.643 1.00 95.00 84 THR A N 1
ATOM 671 C CA . THR A 1 84 ? -1.993 3.515 17.329 1.00 95.00 84 THR A CA 1
ATOM 672 C C . THR A 1 84 ? -1.095 4.034 16.207 1.00 95.00 84 THR A C 1
ATOM 674 O O . THR A 1 84 ? -1.426 5.016 15.546 1.00 95.00 84 THR A O 1
ATOM 677 N N . ALA A 1 85 ? 0.066 3.415 15.986 1.00 96.19 85 ALA A N 1
ATOM 678 C CA . ALA A 1 85 ? 0.929 3.767 14.865 1.00 96.19 85 ALA A CA 1
ATOM 679 C C . ALA A 1 85 ? 0.415 3.144 13.563 1.00 96.19 85 ALA A C 1
ATOM 681 O O . ALA A 1 85 ? 0.446 3.805 12.527 1.00 96.19 85 ALA A O 1
ATOM 682 N N . ILE A 1 86 ? -0.115 1.918 13.627 1.00 95.75 86 ILE A N 1
ATOM 683 C CA . ILE A 1 86 ? -0.783 1.278 12.488 1.00 95.75 86 ILE A CA 1
ATOM 684 C C . ILE A 1 86 ? -2.027 2.074 12.083 1.00 95.75 86 ILE A C 1
ATOM 686 O O . ILE A 1 86 ? -2.172 2.396 10.906 1.00 95.75 86 ILE A O 1
ATOM 690 N N . SER A 1 87 ? -2.885 2.464 13.032 1.00 94.25 87 SER A N 1
ATOM 691 C CA . SER A 1 87 ? -4.080 3.261 12.717 1.00 94.25 87 SER A CA 1
ATOM 692 C C . SER A 1 87 ? -3.731 4.592 12.058 1.00 94.25 87 SER A C 1
ATOM 694 O O . SER A 1 87 ? -4.332 4.956 11.048 1.00 94.25 87 SER A O 1
ATOM 696 N N . ARG A 1 88 ? -2.721 5.297 12.581 1.00 95.69 88 ARG A N 1
ATOM 697 C CA . ARG A 1 88 ? -2.247 6.555 11.998 1.00 95.69 88 ARG A CA 1
ATOM 698 C C . ARG A 1 88 ? -1.763 6.358 10.567 1.00 95.69 88 ARG A C 1
ATOM 700 O O . ARG A 1 88 ? -2.141 7.142 9.706 1.00 95.69 88 ARG A O 1
ATOM 707 N N . LYS A 1 89 ? -0.992 5.298 10.305 1.00 95.62 89 LYS A N 1
ATOM 708 C CA . LYS A 1 89 ? -0.468 5.023 8.963 1.00 95.62 89 LYS A CA 1
ATOM 709 C C . LYS A 1 89 ? -1.568 4.628 7.974 1.00 95.62 89 LYS A C 1
ATOM 711 O O . LYS A 1 89 ? -1.544 5.087 6.838 1.00 95.62 89 LYS A O 1
ATOM 716 N N . ILE A 1 90 ? -2.568 3.850 8.404 1.00 94.69 90 ILE A N 1
ATOM 717 C CA . ILE A 1 90 ? -3.758 3.545 7.586 1.00 94.69 90 ILE A CA 1
ATOM 718 C C . ILE A 1 90 ? -4.481 4.841 7.200 1.00 94.69 90 ILE A C 1
ATOM 720 O O . ILE A 1 90 ? -4.812 5.032 6.032 1.00 94.69 90 ILE A O 1
ATOM 724 N N . MET A 1 91 ? -4.705 5.742 8.162 1.00 93.00 91 MET A N 1
ATOM 725 C CA . MET A 1 91 ? -5.377 7.019 7.901 1.00 93.00 91 MET A CA 1
ATOM 726 C C . MET A 1 91 ? -4.545 7.949 7.018 1.00 93.00 91 MET A C 1
ATOM 728 O O . MET A 1 91 ? -5.108 8.658 6.193 1.00 93.00 91 MET A O 1
ATOM 732 N N . GLU A 1 92 ? -3.223 7.955 7.177 1.00 93.75 92 GLU A N 1
ATOM 733 C CA . GLU A 1 92 ? -2.303 8.704 6.317 1.00 93.75 92 GLU A CA 1
ATOM 734 C C . GLU A 1 92 ? -2.445 8.261 4.855 1.00 93.75 92 GLU A C 1
ATOM 736 O O . GLU A 1 92 ? -2.728 9.093 3.999 1.00 93.75 92 GLU A O 1
ATOM 741 N N . ILE A 1 93 ? -2.366 6.950 4.587 1.00 91.69 93 ILE A N 1
ATOM 742 C CA . ILE A 1 93 ? -2.516 6.390 3.233 1.00 91.69 93 ILE A CA 1
ATOM 743 C C . ILE A 1 93 ? -3.937 6.608 2.692 1.00 91.69 93 ILE A C 1
ATOM 745 O O . ILE A 1 93 ? -4.122 6.890 1.516 1.00 91.69 93 ILE A O 1
ATOM 749 N N . TYR A 1 94 ? -4.971 6.503 3.529 1.00 89.56 94 TYR A N 1
ATOM 750 C CA . TYR A 1 94 ? -6.351 6.754 3.097 1.00 89.56 94 TYR A CA 1
ATOM 751 C C . TYR A 1 94 ? -6.597 8.219 2.707 1.00 89.56 94 TYR A C 1
ATOM 753 O O . TYR A 1 94 ? -7.379 8.509 1.800 1.00 89.56 94 TYR A O 1
ATOM 761 N N . ASN A 1 95 ? -5.942 9.152 3.398 1.00 88.38 95 ASN A N 1
ATOM 762 C CA . ASN A 1 95 ? -6.046 10.578 3.111 1.00 88.38 95 ASN A CA 1
ATOM 763 C C . ASN A 1 95 ? -5.138 11.026 1.952 1.00 88.38 95 ASN A C 1
ATOM 765 O O . ASN A 1 95 ? -5.286 12.168 1.516 1.00 88.38 95 ASN A O 1
ATOM 769 N N . SER A 1 96 ? -4.237 10.170 1.456 1.00 84.81 96 SER A N 1
ATOM 770 C CA . SER A 1 96 ? -3.383 10.479 0.308 1.00 84.81 96 SER A CA 1
ATOM 771 C C . SER A 1 96 ? -4.099 10.244 -1.027 1.00 84.81 96 SER A C 1
ATOM 773 O O . SER A 1 96 ? -5.084 9.502 -1.119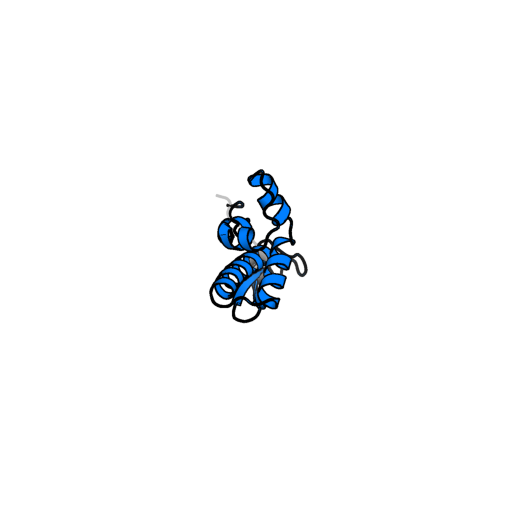 1.00 84.81 96 SER A O 1
ATOM 775 N N . ASP A 1 97 ? -3.596 10.905 -2.070 1.00 66.19 97 ASP A N 1
ATOM 776 C CA . ASP A 1 97 ? -3.823 10.554 -3.481 1.00 66.19 97 ASP A CA 1
ATOM 777 C C . ASP A 1 97 ? -5.298 10.437 -3.887 1.00 66.19 97 ASP A C 1
ATOM 779 O O . ASP A 1 97 ? -5.703 9.542 -4.624 1.00 66.19 97 ASP A O 1
ATOM 783 N N . GLY A 1 98 ? -6.152 11.304 -3.334 1.00 72.06 98 GLY A N 1
ATOM 784 C CA . GLY A 1 98 ? -7.576 11.350 -3.675 1.00 72.06 98 GLY A CA 1
ATOM 785 C C . GLY A 1 98 ? -8.395 10.119 -3.257 1.00 72.06 98 GLY A C 1
ATOM 786 O O . GLY A 1 98 ? -9.606 10.121 -3.476 1.00 72.06 98 GLY A O 1
ATOM 787 N N . ARG A 1 99 ? -7.810 9.105 -2.598 1.00 77.44 99 ARG A N 1
ATOM 788 C CA . ARG A 1 99 ? -8.508 7.862 -2.196 1.00 77.44 99 ARG A CA 1
ATOM 789 C C . ARG A 1 99 ? -9.733 8.133 -1.344 1.00 77.44 99 ARG A C 1
ATOM 791 O O . ARG A 1 99 ? -10.804 7.596 -1.614 1.00 77.44 99 ARG A O 1
ATOM 798 N N . ARG A 1 100 ? -9.601 9.024 -0.358 1.00 76.69 100 ARG A N 1
ATOM 799 C CA . ARG A 1 100 ? -10.728 9.490 0.457 1.00 76.69 100 ARG A CA 1
ATOM 800 C C . ARG A 1 100 ? -11.850 10.079 -0.391 1.00 76.69 100 ARG A C 1
ATOM 802 O O . ARG A 1 100 ? -13.017 9.874 -0.069 1.00 76.69 100 ARG A O 1
ATOM 809 N N . ILE A 1 101 ? -11.509 10.850 -1.422 1.00 71.44 101 ILE A N 1
ATOM 810 C CA . ILE A 1 101 ? -12.498 11.482 -2.299 1.00 71.44 101 ILE A CA 1
ATOM 811 C C . ILE A 1 101 ? -13.213 10.386 -3.084 1.00 71.44 101 ILE A C 1
ATOM 813 O O . ILE A 1 101 ? -14.423 10.274 -2.942 1.00 71.44 101 ILE A O 1
ATOM 817 N N . LEU A 1 102 ? -12.470 9.535 -3.798 1.00 69.19 102 LEU A N 1
ATOM 818 C CA . LEU A 1 102 ? -13.008 8.429 -4.601 1.00 69.19 102 LEU A CA 1
ATOM 819 C C . LEU A 1 102 ? -13.908 7.496 -3.780 1.00 69.19 102 LEU A C 1
ATOM 821 O O . LEU A 1 102 ? -14.999 7.130 -4.213 1.00 69.19 102 LEU A O 1
ATOM 825 N N . PHE A 1 103 ? -13.481 7.146 -2.567 1.00 71.12 103 PHE A N 1
ATOM 826 C CA . PHE A 1 103 ? -14.237 6.244 -1.707 1.00 71.12 103 PHE A CA 1
ATOM 827 C C . PHE A 1 103 ? -15.501 6.895 -1.121 1.00 71.12 103 PHE A C 1
ATOM 829 O O . PHE A 1 103 ? -16.555 6.262 -1.072 1.00 71.12 103 PHE A O 1
ATOM 836 N N . ASN A 1 104 ? -15.434 8.164 -0.702 1.00 67.50 104 ASN A N 1
ATOM 837 C CA . ASN A 1 104 ? -16.599 8.855 -0.142 1.00 67.50 104 ASN A CA 1
ATOM 838 C C . ASN A 1 104 ? -17.624 9.261 -1.218 1.00 67.50 104 ASN A C 1
ATOM 840 O O . ASN A 1 104 ? -18.826 9.182 -0.957 1.00 67.50 104 ASN A O 1
ATOM 844 N N . THR A 1 105 ? -17.192 9.677 -2.416 1.00 66.19 105 THR A N 1
ATOM 845 C CA . THR A 1 105 ? -18.110 10.057 -3.508 1.00 66.19 105 THR A CA 1
ATOM 846 C C . THR A 1 105 ? -18.815 8.846 -4.110 1.00 66.19 105 THR A C 1
ATOM 848 O O . THR A 1 105 ? -20.001 8.935 -4.417 1.00 66.19 105 THR A O 1
ATOM 851 N N . SER A 1 106 ? -18.144 7.692 -4.196 1.00 63.62 106 SER A N 1
ATOM 852 C CA . SER A 1 106 ? -18.722 6.463 -4.757 1.00 63.62 106 SER A CA 1
ATOM 853 C C . SER A 1 106 ? -19.873 5.867 -3.932 1.00 63.62 106 SER A C 1
ATOM 855 O O . SER A 1 106 ? -20.578 4.984 -4.425 1.00 63.62 106 SER A O 1
ATOM 857 N N . HIS A 1 107 ? -20.067 6.279 -2.676 1.00 58.25 107 HIS A N 1
ATOM 858 C CA . HIS A 1 107 ? -20.921 5.529 -1.749 1.00 58.25 107 HIS A CA 1
ATOM 859 C C . HIS A 1 107 ? -21.909 6.366 -0.921 1.00 58.25 107 HIS A C 1
ATOM 861 O O . HIS A 1 107 ? -22.565 5.815 -0.035 1.00 58.25 107 HIS A O 1
ATOM 867 N N . ASN A 1 108 ? -22.058 7.666 -1.215 1.00 55.72 108 ASN A N 1
ATOM 868 C CA . ASN A 1 108 ? -23.030 8.582 -0.586 1.00 55.72 108 ASN A CA 1
ATOM 869 C C . ASN A 1 108 ? -23.077 8.490 0.961 1.00 55.72 108 ASN A C 1
ATOM 871 O O . ASN A 1 108 ? -24.117 8.659 1.598 1.00 55.72 108 ASN A O 1
ATOM 875 N N . LYS A 1 109 ? -21.940 8.140 1.573 1.00 57.91 109 LYS A N 1
ATOM 876 C CA . LYS A 1 109 ? -21.768 7.879 3.004 1.00 57.91 109 LYS A CA 1
ATOM 877 C C . LYS A 1 109 ? -20.392 8.379 3.426 1.00 57.91 109 LYS A C 1
ATOM 879 O O . LYS A 1 109 ? -19.407 8.202 2.719 1.00 57.91 109 LYS A O 1
ATOM 884 N N . ASN A 1 110 ? -20.333 9.001 4.600 1.00 63.84 110 ASN A N 1
ATOM 885 C CA . ASN A 1 110 ? -19.089 9.497 5.177 1.00 63.84 110 ASN A CA 1
ATOM 886 C C . ASN A 1 110 ? -18.331 8.343 5.852 1.00 63.84 110 ASN A C 1
ATOM 888 O O . ASN A 1 110 ? -18.674 7.932 6.963 1.00 63.84 110 ASN A O 1
ATOM 892 N N . TYR A 1 111 ? -17.293 7.827 5.193 1.00 67.19 111 TYR A N 1
ATOM 893 C CA . TYR A 1 111 ? -16.456 6.749 5.716 1.00 67.19 111 TYR A CA 1
ATOM 894 C C . TYR A 1 111 ? -15.127 7.243 6.301 1.00 67.19 111 TYR A C 1
ATOM 896 O O . TYR A 1 111 ? -14.152 6.503 6.341 1.00 67.19 111 TYR A O 1
ATOM 904 N N . ASN A 1 112 ? -15.080 8.461 6.847 1.00 72.56 112 ASN A N 1
ATOM 905 C CA . ASN A 1 112 ? -13.861 9.023 7.452 1.00 72.56 112 ASN A CA 1
ATOM 906 C C . ASN A 1 112 ? -13.457 8.390 8.800 1.00 72.56 112 ASN A C 1
ATOM 908 O O . ASN A 1 112 ? -12.555 8.889 9.471 1.00 72.56 112 ASN A O 1
ATOM 912 N N . LYS A 1 113 ? -14.123 7.310 9.223 1.00 84.88 113 LYS A N 1
ATOM 913 C CA . LYS A 1 113 ? -13.794 6.575 10.448 1.00 84.88 113 LYS A CA 1
ATOM 914 C C . LYS A 1 113 ? -12.914 5.376 10.115 1.00 84.88 113 LYS A C 1
ATOM 916 O O . LYS A 1 113 ? -13.223 4.627 9.190 1.00 84.88 113 LYS A O 1
ATOM 921 N N . LEU A 1 114 ? -11.878 5.157 10.923 1.00 87.94 114 LEU A N 1
ATOM 922 C CA . LEU A 1 114 ? -10.947 4.037 10.773 1.00 87.94 114 LEU A CA 1
ATOM 923 C C . LEU A 1 114 ? -11.673 2.687 10.652 1.00 87.94 114 LEU A C 1
ATOM 925 O O . LEU A 1 114 ? -11.380 1.922 9.741 1.00 87.94 114 LEU A O 1
ATOM 929 N N . ASP A 1 115 ? -12.668 2.427 11.502 1.00 89.19 115 ASP A N 1
ATOM 930 C CA . ASP A 1 115 ? -13.415 1.161 11.488 1.00 89.19 115 ASP A CA 1
ATOM 931 C C . ASP A 1 115 ? -14.128 0.911 10.157 1.00 89.19 115 ASP A C 1
ATOM 933 O O . ASP A 1 115 ? -14.143 -0.207 9.641 1.00 89.19 115 ASP A O 1
ATOM 937 N N . SER A 1 116 ? -14.685 1.967 9.564 1.00 88.81 116 SER A N 1
ATOM 938 C CA . SER A 1 116 ? -15.299 1.903 8.241 1.00 88.81 116 SER A CA 1
ATOM 939 C C . SER A 1 116 ? -14.269 1.571 7.166 1.00 88.81 116 SER A C 1
ATOM 941 O O . SER A 1 116 ? -14.506 0.693 6.338 1.00 88.81 116 SER A O 1
ATOM 943 N N . ILE A 1 117 ? -13.113 2.234 7.203 1.00 89.62 117 ILE A N 1
ATOM 944 C CA . ILE A 1 117 ? -12.016 2.006 6.256 1.00 89.62 117 ILE A CA 1
ATOM 945 C C . ILE A 1 117 ? -11.516 0.564 6.372 1.00 89.62 117 ILE A C 1
ATOM 947 O O . ILE A 1 117 ? -11.369 -0.116 5.364 1.00 89.62 117 ILE A O 1
ATOM 951 N N . ILE A 1 118 ? -11.337 0.047 7.588 1.00 92.00 118 ILE A N 1
ATOM 952 C CA . ILE A 1 118 ? -10.908 -1.338 7.829 1.00 92.00 118 ILE A CA 1
ATOM 953 C C . ILE A 1 118 ? -11.967 -2.342 7.349 1.00 92.00 118 ILE A C 1
ATOM 955 O O . ILE A 1 118 ? -11.631 -3.363 6.728 1.00 92.00 118 ILE A O 1
ATOM 959 N N . LYS A 1 119 ? -13.253 -2.058 7.597 1.00 89.75 119 LYS A N 1
ATOM 960 C CA . LYS A 1 119 ? -14.381 -2.888 7.147 1.00 89.75 119 LYS A CA 1
ATOM 961 C C . LYS A 1 119 ? -14.418 -3.003 5.623 1.00 89.75 119 LYS A C 1
ATOM 963 O O . LYS A 1 119 ? -14.558 -4.109 5.107 1.00 89.75 119 LYS A O 1
ATOM 968 N N . TYR A 1 120 ? -14.224 -1.891 4.918 1.00 88.19 120 TYR A N 1
ATOM 969 C CA . TYR A 1 120 ? -14.253 -1.816 3.454 1.00 88.19 120 TYR A CA 1
ATOM 970 C C . TYR A 1 120 ? -12.854 -1.722 2.825 1.00 88.19 120 TYR A C 1
ATOM 972 O O . TYR A 1 120 ? -12.705 -1.247 1.704 1.00 88.19 120 TYR A O 1
ATOM 980 N N . ARG A 1 121 ? -11.820 -2.221 3.515 1.00 89.94 121 ARG A N 1
ATOM 981 C CA . ARG A 1 121 ? -10.400 -2.041 3.150 1.00 89.94 121 ARG A CA 1
ATOM 982 C C . ARG A 1 121 ? -10.033 -2.431 1.720 1.00 89.94 121 ARG A C 1
ATOM 984 O O . ARG A 1 121 ? -9.128 -1.839 1.156 1.00 89.94 121 ARG A O 1
ATOM 991 N N . LYS A 1 122 ? -10.710 -3.422 1.131 1.00 86.75 122 LYS A N 1
ATOM 992 C CA . LYS A 1 122 ? -10.502 -3.771 -0.283 1.00 86.75 122 LYS A CA 1
ATOM 993 C C . LYS A 1 122 ? -10.909 -2.596 -1.171 1.00 86.75 122 LYS A C 1
ATOM 995 O O . LYS A 1 122 ? -10.084 -2.057 -1.881 1.00 86.75 122 LYS A O 1
ATOM 1000 N N . MET A 1 123 ? -12.134 -2.105 -1.017 1.00 82.25 123 MET A N 1
ATOM 1001 C CA . MET A 1 123 ? -12.650 -0.968 -1.789 1.00 82.25 123 MET A CA 1
ATOM 1002 C C . MET A 1 123 ? -11.863 0.326 -1.533 1.00 82.25 123 MET A C 1
ATOM 1004 O O . MET A 1 123 ? -11.600 1.073 -2.465 1.00 82.25 123 MET A O 1
ATOM 1008 N N . ALA A 1 124 ? -11.450 0.576 -0.288 1.00 84.50 124 ALA A N 1
ATOM 1009 C CA . ALA A 1 124 ? -10.715 1.790 0.071 1.00 84.50 124 ALA A CA 1
ATOM 1010 C C . ALA A 1 124 ? -9.283 1.846 -0.503 1.00 84.50 124 ALA A C 1
ATOM 1012 O O . ALA A 1 124 ? -8.736 2.937 -0.670 1.00 84.50 124 ALA A O 1
ATOM 1013 N N . PHE A 1 125 ? -8.664 0.691 -0.783 1.00 88.12 125 PHE A N 1
ATOM 1014 C CA . PHE A 1 125 ? -7.249 0.613 -1.164 1.0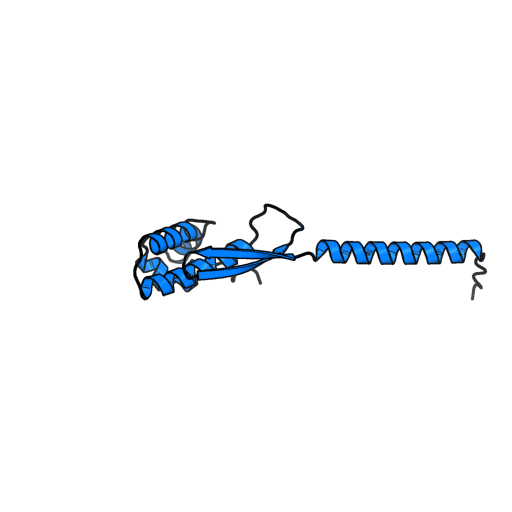0 88.12 125 PHE A CA 1
ATOM 1015 C C . PHE A 1 125 ? -6.967 -0.084 -2.508 1.00 88.12 125 PHE A C 1
ATOM 1017 O O . PHE A 1 125 ? -5.849 0.048 -3.004 1.00 88.12 125 PHE A O 1
ATOM 1024 N N . ASP A 1 126 ? -7.955 -0.743 -3.127 1.00 78.81 126 ASP A N 1
ATOM 1025 C CA . ASP A 1 126 ? -7.850 -1.400 -4.446 1.00 78.81 126 ASP A CA 1
ATOM 1026 C C . ASP A 1 126 ? -8.177 -0.461 -5.623 1.00 78.81 126 ASP A C 1
ATOM 1028 O O . ASP A 1 126 ? -8.319 -0.922 -6.752 1.00 78.81 126 ASP A O 1
ATOM 1032 N N . THR A 1 127 ? -8.275 0.856 -5.407 1.00 63.00 127 THR A N 1
ATOM 1033 C CA . THR A 1 127 ? -8.669 1.867 -6.416 1.00 63.00 127 THR A CA 1
ATOM 1034 C C . THR A 1 127 ? -7.753 1.997 -7.643 1.00 63.00 127 THR A C 1
ATOM 1036 O O . THR A 1 127 ? -7.977 2.868 -8.473 1.00 63.00 127 THR A O 1
ATOM 1039 N N . LEU A 1 128 ? -6.775 1.109 -7.811 1.00 52.34 128 LEU A N 1
ATOM 1040 C CA . LEU A 1 128 ? -5.979 0.968 -9.034 1.00 52.34 128 LEU A CA 1
ATOM 1041 C C . LEU A 1 128 ? -6.468 -0.150 -9.966 1.00 52.34 128 LEU A C 1
ATOM 1043 O O . LEU A 1 128 ? -5.862 -0.378 -11.002 1.00 52.34 128 LEU A O 1
ATOM 1047 N N . ALA A 1 129 ? -7.589 -0.807 -9.660 1.00 42.53 129 ALA A N 1
ATOM 1048 C CA . ALA A 1 129 ? -8.225 -1.783 -10.553 1.00 42.53 129 ALA A CA 1
ATOM 1049 C C . ALA A 1 129 ? -9.063 -1.154 -11.696 1.00 42.53 129 ALA A C 1
ATOM 1051 O O . ALA A 1 129 ? -9.968 -1.805 -12.206 1.00 42.53 129 ALA A O 1
ATOM 1052 N N . LEU A 1 130 ? -8.827 0.112 -12.064 1.00 37.59 130 LEU A N 1
ATOM 1053 C CA . LEU A 1 130 ? -9.605 0.831 -13.092 1.00 37.59 130 LEU A CA 1
ATOM 1054 C C . LEU A 1 130 ? -8.772 1.329 -14.287 1.00 37.59 130 LEU A C 1
ATOM 1056 O O . LEU A 1 130 ? -9.259 2.149 -15.058 1.00 37.59 130 LEU A O 1
ATOM 1060 N N . TYR A 1 131 ? -7.558 0.814 -14.467 1.00 35.19 131 TYR A N 1
ATOM 1061 C CA . TYR A 1 131 ? -6.761 1.047 -15.673 1.00 35.19 131 TYR A CA 1
ATOM 1062 C C . TYR A 1 131 ? -6.260 -0.297 -16.223 1.00 35.19 131 TYR A C 1
ATOM 1064 O O . TYR A 1 131 ? -5.067 -0.587 -16.169 1.00 35.19 131 TYR A O 1
ATOM 1072 N N . ASP A 1 132 ? -7.206 -1.133 -16.669 1.00 30.56 132 ASP A N 1
ATOM 1073 C CA . ASP A 1 132 ? -6.949 -2.132 -17.720 1.00 30.56 132 ASP A CA 1
ATOM 1074 C C . ASP A 1 132 ? -6.936 -1.425 -19.086 1.00 30.56 132 ASP A C 1
ATOM 1076 O O . ASP A 1 132 ? -7.820 -0.557 -19.304 1.00 30.56 132 ASP A O 1
#

Radius of gyration: 25.58 Å; Cα contacts (8 Å, |Δi|>4): 108; chains: 1; bounding box: 56×20×81 Å